Protein AF-A0A365XYR7-F1 (afdb_monomer_lite)

Secondary structure (DSSP, 8-state):
--HHHHHHHHHHH--HHHHHHHHHHHHHHTTPEE-TTS-EEEEEEETTTTEEEEEEE-TTS-EEEEEEEEEEETTTEEEEEEEEEES-EEEETTTEEEESSEEEEEEE-TT--EEEEEEEB-SSEE---

Radius of gyration: 15.18 Å; chains: 1; bounding box: 35×30×46 Å

Foldseek 3Di:
DVVVVVVVVVVVVDDPVNVLCLVVVQLVVDPFDADPVRWGFDFAQAPVVRGTDTATHDSPWDKAWQDWDWDADPVQGIKIWTKIATHDWDADPQQKIAGDGWIKIFIAGPVRDTDDIHTYHYGIDHPDD

pLDDT: mean 87.48, std 11.38, range [43.97, 96.94]

Organism: NCBI:txid2259036

Sequence (129 aa):
MHSMEIEKILQSSFTLEKLRLDLFGYCNDRDYTINSNGEYCVSIPNIGTNIYTEQILSQKDDIHVIKYIVDYDVIGGLHYYIIVGIGKYVEYDSGLFTVDKCLVELSYNGDLTFYDAELYIEELHRQRE

Structure (mmCIF, N/CA/C/O backbone):
data_AF-A0A365XYR7-F1
#
_entry.id   AF-A0A365XYR7-F1
#
loop_
_atom_site.group_PDB
_atom_site.id
_atom_site.type_symbol
_atom_site.label_atom_id
_atom_site.label_alt_id
_atom_site.label_comp_id
_atom_site.label_asym_id
_atom_site.label_entity_id
_atom_site.label_seq_id
_atom_site.pdbx_PDB_ins_code
_atom_site.Cartn_x
_atom_site.Cartn_y
_atom_site.Cartn_z
_atom_site.occupancy
_atom_site.B_iso_or_equiv
_atom_site.auth_seq_id
_atom_site.auth_comp_id
_atom_site.auth_asym_id
_atom_site.auth_atom_id
_atom_site.pdbx_PDB_model_num
ATOM 1 N N . MET A 1 1 ? 4.922 -11.408 -25.061 1.00 43.97 1 MET A N 1
ATOM 2 C CA . MET A 1 1 ? 6.039 -12.260 -24.591 1.00 43.97 1 MET A CA 1
ATOM 3 C C . MET A 1 1 ? 7.005 -11.509 -23.672 1.00 43.97 1 MET A C 1
ATOM 5 O O . MET A 1 1 ? 7.460 -12.121 -22.724 1.00 43.97 1 MET A O 1
ATOM 9 N N . HIS A 1 2 ? 7.255 -10.204 -23.866 1.00 54.19 2 HIS A N 1
ATOM 10 C CA . HIS A 1 2 ? 8.134 -9.419 -22.978 1.00 54.19 2 HIS A CA 1
ATOM 11 C C . HIS A 1 2 ? 7.529 -8.996 -21.622 1.00 54.19 2 HIS A C 1
ATOM 13 O O . HIS A 1 2 ? 8.284 -8.833 -20.671 1.00 54.19 2 HIS A O 1
ATOM 19 N N . SER A 1 3 ? 6.199 -8.866 -21.478 1.00 58.88 3 SER A N 1
ATOM 20 C CA . SER A 1 3 ? 5.617 -8.422 -20.193 1.00 58.88 3 SER A CA 1
ATOM 21 C C . SER A 1 3 ? 5.782 -9.445 -19.061 1.00 58.88 3 SER A C 1
ATOM 23 O O . SER A 1 3 ? 6.090 -9.056 -17.944 1.00 58.88 3 SER A O 1
ATOM 25 N N . MET A 1 4 ? 5.689 -10.749 -19.357 1.00 61.66 4 MET A N 1
ATOM 26 C CA . MET A 1 4 ? 5.876 -11.826 -18.370 1.00 61.66 4 MET A CA 1
ATOM 27 C C . MET A 1 4 ? 7.289 -11.883 -17.769 1.00 61.66 4 MET A C 1
ATOM 29 O O . MET A 1 4 ? 7.454 -12.324 -16.634 1.00 61.66 4 MET A O 1
ATOM 33 N N . GLU A 1 5 ? 8.323 -11.508 -18.525 1.00 72.56 5 GLU A N 1
ATOM 34 C CA . GLU A 1 5 ? 9.702 -11.497 -18.014 1.00 72.56 5 GLU A CA 1
ATOM 35 C C . GLU A 1 5 ? 9.942 -10.290 -17.109 1.00 72.56 5 GLU A C 1
ATOM 37 O O . GLU A 1 5 ? 10.543 -10.437 -16.047 1.00 72.56 5 GLU A O 1
ATOM 42 N N . ILE A 1 6 ? 9.403 -9.126 -17.483 1.00 72.00 6 ILE A N 1
ATOM 43 C CA . ILE A 1 6 ? 9.467 -7.910 -16.666 1.00 72.00 6 ILE A CA 1
ATOM 44 C C . ILE A 1 6 ? 8.702 -8.116 -15.358 1.00 72.00 6 ILE A C 1
ATOM 46 O O . ILE A 1 6 ? 9.238 -7.846 -14.291 1.00 72.00 6 ILE A O 1
ATOM 50 N N . GLU A 1 7 ? 7.495 -8.677 -15.410 1.00 68.81 7 GLU A N 1
ATOM 51 C CA . GLU A 1 7 ? 6.697 -8.942 -14.213 1.00 68.81 7 GLU A CA 1
ATOM 52 C C . GLU A 1 7 ? 7.395 -9.911 -13.248 1.00 68.81 7 GLU A C 1
ATOM 54 O O . GLU A 1 7 ? 7.420 -9.669 -12.045 1.00 68.81 7 GLU A O 1
ATOM 59 N N . LYS A 1 8 ? 8.057 -10.958 -13.758 1.00 75.81 8 LYS A N 1
ATOM 60 C CA . LYS A 1 8 ? 8.869 -11.863 -12.927 1.00 75.81 8 LYS A CA 1
ATOM 61 C C . LYS A 1 8 ? 10.058 -11.165 -12.276 1.00 75.81 8 LYS A C 1
ATOM 63 O O . LYS A 1 8 ? 10.371 -11.457 -11.123 1.00 75.81 8 LYS A O 1
ATOM 68 N N . ILE A 1 9 ? 10.721 -10.262 -12.997 1.00 78.44 9 ILE A N 1
ATOM 69 C CA . ILE A 1 9 ? 11.809 -9.454 -12.435 1.00 78.44 9 ILE A CA 1
ATOM 70 C C . ILE A 1 9 ? 11.255 -8.591 -11.300 1.00 78.44 9 ILE A C 1
ATOM 72 O O . ILE A 1 9 ? 11.799 -8.632 -10.200 1.00 78.44 9 ILE A O 1
ATOM 76 N N . LEU A 1 10 ? 10.123 -7.917 -11.511 1.00 77.69 10 LEU A N 1
ATOM 77 C CA . LEU A 1 10 ? 9.477 -7.102 -10.481 1.00 77.69 10 LEU A CA 1
ATOM 78 C C . LEU A 1 10 ? 9.078 -7.935 -9.260 1.00 77.69 10 LEU A C 1
ATOM 80 O O . LEU A 1 10 ? 9.437 -7.582 -8.141 1.00 77.69 10 LEU A O 1
ATOM 84 N N . GLN A 1 11 ? 8.436 -9.084 -9.457 1.00 78.00 11 GLN A N 1
ATOM 85 C CA . GLN A 1 11 ? 8.093 -10.003 -8.369 1.00 78.00 11 GLN A CA 1
ATOM 86 C C . GLN A 1 11 ? 9.329 -10.452 -7.574 1.00 78.00 11 GLN A C 1
ATOM 88 O O . GLN A 1 11 ? 9.257 -10.592 -6.355 1.00 78.00 11 GLN A O 1
ATOM 93 N N . SER A 1 12 ? 10.474 -10.648 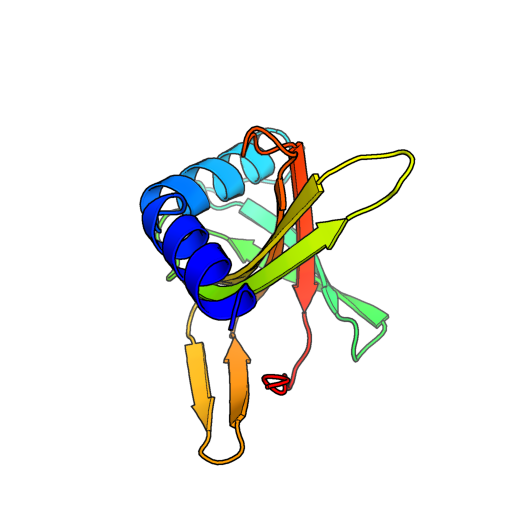-8.236 1.00 81.81 12 SER A N 1
ATOM 94 C CA . SER A 1 12 ? 11.723 -11.017 -7.558 1.00 81.81 12 SER A CA 1
ATOM 95 C C . SER A 1 12 ? 12.390 -9.852 -6.817 1.00 81.81 12 SER A C 1
ATOM 97 O O . SER A 1 12 ? 13.043 -10.070 -5.798 1.00 81.81 12 SER A O 1
ATOM 99 N N . SER A 1 13 ? 12.217 -8.622 -7.305 1.00 84.06 13 SER A N 1
ATOM 100 C CA . SER A 1 13 ? 12.825 -7.413 -6.740 1.00 84.06 13 SER A CA 1
ATOM 101 C C . SER A 1 13 ? 12.007 -6.800 -5.599 1.00 84.06 13 SER A C 1
ATOM 103 O O . SER A 1 13 ? 12.576 -6.161 -4.714 1.00 84.06 13 SER A O 1
ATOM 105 N N . PHE A 1 14 ? 10.688 -6.998 -5.594 1.00 90.00 14 PHE A N 1
ATOM 106 C CA . PHE A 1 14 ? 9.765 -6.397 -4.632 1.00 90.00 14 PHE A CA 1
ATOM 107 C C . PHE A 1 14 ? 9.210 -7.434 -3.660 1.00 90.00 14 PHE A C 1
ATOM 109 O O . PHE A 1 14 ? 8.088 -7.924 -3.798 1.00 90.00 14 PHE A O 1
ATOM 116 N N . THR A 1 15 ? 10.010 -7.758 -2.643 1.00 91.50 15 THR A N 1
ATOM 117 C CA . THR A 1 15 ? 9.566 -8.617 -1.541 1.00 91.50 15 THR A CA 1
ATOM 118 C C . THR A 1 15 ? 8.497 -7.918 -0.700 1.00 91.50 15 THR A C 1
ATOM 120 O O . THR A 1 15 ? 8.506 -6.696 -0.553 1.00 91.50 15 THR A O 1
ATOM 123 N N . LEU A 1 16 ? 7.606 -8.692 -0.068 1.00 91.50 16 LEU A N 1
ATOM 124 C CA . LEU A 1 16 ? 6.611 -8.147 0.869 1.00 91.50 16 LEU A CA 1
ATOM 125 C C . LEU A 1 16 ? 7.251 -7.329 2.000 1.00 91.50 16 LEU A C 1
ATOM 127 O O . LEU A 1 16 ? 6.677 -6.341 2.444 1.00 91.50 16 LEU A O 1
ATOM 131 N N . GLU A 1 17 ? 8.441 -7.727 2.457 1.00 93.19 17 GLU A N 1
ATOM 132 C CA . GLU A 1 17 ? 9.196 -6.984 3.467 1.00 93.19 17 GLU A CA 1
ATOM 133 C C . GLU A 1 17 ? 9.621 -5.605 2.955 1.00 93.19 17 GLU A C 1
ATOM 135 O O . GLU A 1 17 ? 9.404 -4.614 3.649 1.00 93.19 17 GLU A O 1
ATOM 140 N N . LYS A 1 18 ? 10.146 -5.516 1.725 1.00 93.44 18 LYS A N 1
ATOM 141 C CA . LYS A 1 18 ? 10.485 -4.231 1.104 1.00 93.44 18 LYS A CA 1
ATOM 142 C C . LYS A 1 18 ? 9.254 -3.335 0.973 1.00 93.44 18 LYS A C 1
ATOM 144 O O . LYS A 1 18 ? 9.304 -2.189 1.400 1.00 93.44 18 LYS A O 1
ATOM 149 N N . LEU A 1 19 ? 8.152 -3.865 0.437 1.00 95.19 19 LEU A N 1
ATOM 150 C CA . LEU A 1 19 ? 6.909 -3.103 0.269 1.00 95.19 19 LEU A CA 1
ATOM 151 C C . LEU A 1 19 ? 6.386 -2.579 1.610 1.00 95.19 19 LEU A C 1
ATOM 153 O O . LEU A 1 19 ? 5.9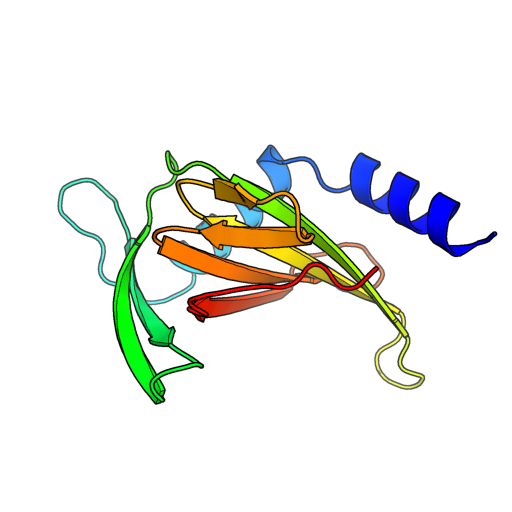51 -1.435 1.705 1.00 95.19 19 LEU A O 1
ATOM 157 N N . ARG A 1 20 ? 6.477 -3.397 2.666 1.00 95.56 20 ARG A N 1
ATOM 158 C CA . ARG A 1 20 ? 6.114 -3.003 4.030 1.00 95.56 20 ARG A CA 1
ATOM 159 C C . ARG A 1 20 ? 7.013 -1.881 4.552 1.00 95.56 20 ARG A C 1
ATOM 161 O O . ARG A 1 20 ? 6.499 -0.924 5.124 1.00 95.56 20 ARG A O 1
ATOM 168 N N . LEU A 1 21 ? 8.329 -1.991 4.371 1.00 95.38 21 LEU A N 1
ATOM 169 C CA . LEU A 1 21 ? 9.281 -0.960 4.791 1.00 95.38 21 LEU A CA 1
ATOM 170 C C . LEU A 1 21 ? 9.040 0.364 4.064 1.00 95.38 21 LEU A C 1
ATOM 172 O O . LEU A 1 21 ? 9.002 1.400 4.720 1.00 95.38 21 LEU A O 1
ATOM 176 N N . ASP A 1 22 ? 8.830 0.327 2.748 1.00 96.38 22 ASP A N 1
ATOM 177 C CA . ASP A 1 22 ? 8.566 1.524 1.944 1.00 96.38 22 ASP A CA 1
ATOM 178 C C . ASP A 1 22 ? 7.245 2.195 2.376 1.00 96.38 22 ASP A C 1
ATOM 180 O O . ASP A 1 22 ? 7.221 3.388 2.674 1.00 96.38 22 ASP A O 1
ATOM 184 N N . LEU A 1 23 ? 6.163 1.416 2.508 1.00 95.56 23 LEU A N 1
ATOM 185 C CA . LEU A 1 23 ? 4.845 1.898 2.935 1.00 95.56 23 LEU A CA 1
ATOM 186 C C . LEU A 1 23 ? 4.877 2.569 4.314 1.00 95.56 23 LEU A C 1
ATOM 188 O O . LEU A 1 23 ? 4.364 3.672 4.489 1.00 95.56 23 LEU A O 1
ATOM 192 N N . PHE A 1 24 ? 5.450 1.908 5.321 1.00 94.44 24 PHE A N 1
ATOM 193 C CA . PHE A 1 24 ? 5.465 2.469 6.673 1.00 94.44 24 PHE A CA 1
ATOM 194 C C . PHE A 1 24 ? 6.580 3.499 6.871 1.00 94.44 24 PHE A C 1
ATOM 196 O O . PHE A 1 24 ? 6.464 4.340 7.759 1.00 94.44 24 PHE A O 1
ATOM 203 N N . GLY A 1 25 ? 7.617 3.493 6.027 1.00 94.25 25 GLY A N 1
ATOM 204 C CA . GLY A 1 25 ? 8.535 4.620 5.865 1.00 94.25 25 GLY A CA 1
ATOM 205 C C . GLY A 1 25 ? 7.779 5.867 5.413 1.00 94.25 25 GLY A C 1
ATOM 206 O O . GLY A 1 25 ? 7.820 6.884 6.094 1.00 94.25 25 GLY A O 1
ATOM 207 N N . TYR A 1 26 ? 6.962 5.741 4.366 1.00 94.50 26 TYR A N 1
ATOM 208 C CA . TYR A 1 26 ? 6.079 6.812 3.911 1.00 94.50 26 TYR A CA 1
ATOM 209 C C . TYR A 1 26 ? 5.110 7.293 4.999 1.00 94.50 26 TYR A C 1
ATOM 211 O O . TYR A 1 26 ? 4.983 8.495 5.218 1.00 94.50 26 TYR A O 1
ATOM 219 N N . CYS A 1 27 ? 4.450 6.386 5.729 1.00 92.19 27 CYS A N 1
ATOM 220 C CA . CYS A 1 27 ? 3.565 6.786 6.828 1.00 92.19 27 CYS A CA 1
ATOM 221 C C . CYS A 1 27 ? 4.298 7.530 7.957 1.00 92.19 27 CYS A C 1
ATOM 223 O O . CYS A 1 27 ? 3.674 8.361 8.608 1.00 92.19 27 CYS A O 1
ATOM 225 N N . ASN A 1 28 ? 5.584 7.243 8.195 1.00 90.75 28 ASN A N 1
ATOM 226 C CA . ASN A 1 28 ? 6.409 7.975 9.164 1.00 90.75 28 ASN A CA 1
ATOM 227 C C . ASN A 1 28 ? 6.818 9.363 8.667 1.00 90.75 28 ASN A C 1
ATOM 229 O O . ASN A 1 28 ? 6.925 10.283 9.472 1.00 90.75 28 ASN A O 1
ATOM 233 N N . ASP A 1 29 ? 7.062 9.499 7.364 1.00 90.75 29 ASP A N 1
ATOM 234 C CA . ASP A 1 29 ? 7.446 10.771 6.746 1.00 90.75 29 ASP A CA 1
ATOM 235 C C . ASP A 1 29 ? 6.248 11.723 6.586 1.00 90.75 29 ASP A C 1
ATOM 237 O O . ASP A 1 29 ? 6.413 12.928 6.389 1.00 90.75 29 ASP A O 1
ATOM 241 N N . ARG A 1 30 ? 5.023 11.194 6.679 1.00 88.38 30 ARG A N 1
ATOM 242 C CA . ARG A 1 30 ? 3.784 11.971 6.742 1.00 88.38 30 ARG A CA 1
ATOM 243 C C . ARG A 1 30 ? 3.459 12.344 8.191 1.00 88.38 30 ARG A C 1
ATOM 245 O O . ARG A 1 30 ? 3.587 11.530 9.098 1.00 88.38 30 ARG A O 1
ATOM 252 N N . ASP A 1 31 ? 2.920 13.548 8.393 1.00 84.12 31 ASP A N 1
ATOM 253 C CA . ASP A 1 31 ? 2.431 14.039 9.695 1.00 84.12 31 ASP A CA 1
ATOM 254 C C . ASP A 1 31 ? 1.095 13.376 10.116 1.00 84.12 31 ASP A C 1
ATOM 256 O O . ASP A 1 31 ? 0.121 14.044 10.478 1.00 84.12 31 ASP A O 1
ATOM 260 N N . TYR A 1 32 ? 1.002 12.047 10.037 1.00 89.88 32 TYR A N 1
ATOM 261 C CA . TYR A 1 32 ? -0.169 11.313 10.511 1.00 89.88 32 TYR A CA 1
ATOM 262 C C . TYR A 1 32 ? -0.224 11.278 12.039 1.00 89.88 32 TYR A C 1
ATOM 264 O O . TYR A 1 32 ? 0.789 11.235 12.737 1.00 89.88 32 TYR A O 1
ATOM 272 N N . THR A 1 33 ? -1.444 11.258 12.579 1.00 91.19 33 THR A N 1
ATOM 273 C CA . THR A 1 33 ? -1.633 11.087 14.024 1.00 91.19 33 THR A CA 1
ATOM 274 C C . THR A 1 33 ? -1.348 9.636 14.394 1.00 91.19 33 THR A C 1
ATOM 276 O O . THR A 1 33 ? -1.939 8.731 13.816 1.00 91.19 33 THR A O 1
ATOM 279 N N . ILE A 1 34 ? -0.477 9.407 15.378 1.00 93.25 34 ILE A N 1
ATOM 280 C CA . ILE A 1 34 ? -0.160 8.064 15.880 1.00 93.25 34 ILE A CA 1
ATOM 281 C C . ILE A 1 34 ? -0.925 7.822 17.186 1.00 93.25 34 ILE A C 1
ATOM 283 O O . ILE A 1 34 ? -0.872 8.638 18.110 1.00 93.25 34 ILE A O 1
ATOM 287 N N . ASN A 1 35 ? -1.656 6.709 17.268 1.00 92.31 35 ASN A N 1
ATOM 288 C CA . ASN A 1 35 ? -2.413 6.339 18.464 1.00 92.31 35 ASN A CA 1
ATOM 289 C C . ASN A 1 35 ? -1.514 5.722 19.561 1.00 92.31 35 ASN A C 1
ATOM 291 O O . ASN A 1 35 ? -0.323 5.481 19.371 1.00 92.31 35 ASN A O 1
ATOM 295 N N . SER A 1 36 ? -2.087 5.415 20.730 1.00 92.25 36 SER A N 1
ATOM 296 C CA . SER A 1 36 ? -1.342 4.842 21.865 1.00 92.25 36 SER A CA 1
ATOM 297 C C . SER A 1 36 ? -0.722 3.463 21.601 1.00 92.25 36 SER A C 1
ATOM 299 O O . SER A 1 36 ? 0.137 3.033 22.368 1.00 92.25 36 SER A O 1
ATOM 301 N N . ASN A 1 37 ? -1.153 2.765 20.548 1.00 92.56 37 ASN A N 1
ATOM 302 C CA . ASN A 1 37 ? -0.627 1.463 20.142 1.00 92.56 37 ASN A CA 1
ATOM 303 C C . ASN A 1 37 ? 0.505 1.580 19.105 1.00 92.56 37 ASN A C 1
ATOM 305 O O . ASN A 1 37 ? 1.046 0.554 18.692 1.00 92.56 37 ASN A O 1
ATOM 309 N N . GLY A 1 38 ? 0.869 2.799 18.688 1.00 91.56 38 GLY A N 1
ATOM 310 C CA . GLY A 1 38 ? 1.852 3.033 17.628 1.00 91.56 38 GLY A CA 1
ATOM 311 C C . GLY A 1 38 ? 1.292 2.844 16.214 1.00 91.56 38 GLY A C 1
ATOM 312 O O . GLY A 1 38 ? 2.057 2.558 15.299 1.00 91.56 38 GLY A O 1
ATOM 313 N N . GLU A 1 39 ? -0.026 2.950 16.036 1.00 96.06 39 GLU A N 1
ATOM 314 C CA . GLU A 1 39 ? -0.708 2.777 14.748 1.00 96.06 39 GLU A CA 1
ATOM 315 C C . GLU A 1 39 ? -1.043 4.145 14.142 1.00 96.06 39 GLU A C 1
ATOM 317 O O . GLU A 1 39 ? -1.368 5.089 14.868 1.00 96.06 39 GLU A O 1
ATOM 322 N N . TYR A 1 40 ? -0.977 4.248 12.817 1.00 95.88 40 TYR A N 1
ATOM 323 C CA . TYR A 1 40 ? -1.206 5.485 12.075 1.00 95.88 40 TYR A CA 1
ATOM 324 C C . TYR A 1 40 ? -2.704 5.676 11.830 1.00 95.88 40 TYR A C 1
ATOM 326 O O . TYR A 1 40 ? -3.343 4.830 11.207 1.00 95.88 40 TYR A O 1
ATOM 334 N N . CYS A 1 41 ? -3.263 6.793 12.283 1.00 95.94 41 CYS A N 1
ATOM 335 C CA . CYS A 1 41 ? -4.604 7.244 11.921 1.00 95.94 41 CYS A CA 1
ATOM 336 C C . CYS A 1 41 ? -4.508 8.070 10.633 1.00 95.94 41 CYS A C 1
ATOM 338 O O . CYS A 1 41 ? -3.906 9.148 10.628 1.00 95.94 41 CYS A O 1
ATOM 340 N N . VAL A 1 42 ? -5.072 7.545 9.547 1.00 95.12 42 VAL A N 1
ATOM 341 C CA . VAL A 1 42 ? -4.935 8.091 8.196 1.00 95.12 42 VAL A CA 1
ATOM 342 C C . VAL A 1 42 ? -6.308 8.411 7.615 1.00 95.12 42 VAL A C 1
ATOM 344 O O . VAL A 1 42 ? -7.176 7.543 7.543 1.00 95.12 42 VAL A O 1
ATOM 347 N N . SER A 1 43 ? -6.473 9.642 7.134 1.00 94.31 43 SER A N 1
ATOM 348 C CA . SER A 1 43 ? -7.652 10.060 6.374 1.00 94.31 43 SER A CA 1
ATOM 349 C C . SER A 1 43 ? -7.468 9.701 4.903 1.00 94.31 43 SER A C 1
ATOM 351 O O . SER A 1 43 ? -6.613 10.278 4.229 1.00 94.31 43 SER A O 1
ATOM 353 N N . ILE A 1 44 ? -8.237 8.735 4.401 1.00 94.81 44 ILE A N 1
ATOM 354 C CA . ILE A 1 44 ? -8.066 8.178 3.052 1.00 94.81 44 ILE A CA 1
ATOM 355 C C . ILE A 1 44 ? -9.280 8.532 2.182 1.00 94.81 44 ILE A C 1
ATOM 357 O O . ILE A 1 44 ? -10.415 8.306 2.612 1.00 94.81 44 ILE A O 1
ATOM 361 N N . PRO A 1 45 ? -9.096 9.064 0.960 1.00 95.12 45 PRO A N 1
ATOM 362 C CA . PRO A 1 45 ? -10.210 9.313 0.054 1.00 95.12 45 PRO A CA 1
ATOM 363 C C . PRO A 1 45 ? -10.863 7.994 -0.385 1.00 95.12 45 PRO A C 1
ATOM 365 O O . PRO A 1 45 ? -10.200 7.080 -0.876 1.00 95.12 45 PRO A O 1
ATOM 368 N N . ASN A 1 46 ? -12.185 7.905 -0.248 1.00 92.12 46 ASN A N 1
ATOM 369 C CA . ASN A 1 46 ? -12.986 6.842 -0.841 1.00 92.12 46 ASN A CA 1
ATOM 370 C C . ASN A 1 46 ? -13.499 7.310 -2.206 1.00 92.12 46 ASN A C 1
ATOM 372 O O . ASN A 1 46 ? -14.345 8.201 -2.302 1.00 92.12 46 ASN A O 1
ATOM 376 N N . ILE A 1 47 ? -12.974 6.698 -3.266 1.00 89.44 47 ILE A N 1
ATOM 377 C CA . ILE A 1 47 ? -13.220 7.092 -4.657 1.00 89.44 47 ILE A CA 1
ATOM 378 C C . ILE A 1 47 ? -14.686 6.853 -5.048 1.00 89.44 47 ILE A C 1
ATOM 380 O O . ILE A 1 47 ? -15.256 7.623 -5.817 1.00 89.44 47 ILE A O 1
ATOM 384 N N . GLY A 1 48 ? -15.331 5.826 -4.486 1.00 85.12 48 GLY A N 1
ATOM 385 C CA . GLY A 1 48 ? -16.736 5.521 -4.774 1.00 85.12 48 GLY A CA 1
ATOM 386 C C . GLY A 1 48 ? -17.713 6.535 -4.176 1.00 85.12 48 GLY A C 1
ATOM 387 O O . GLY A 1 48 ? -18.775 6.790 -4.744 1.00 85.12 48 GLY A O 1
ATOM 388 N N . THR A 1 49 ? -17.355 7.136 -3.041 1.00 87.56 49 THR A N 1
ATOM 389 C CA . THR A 1 49 ? -18.246 8.014 -2.261 1.00 87.56 49 THR A CA 1
ATOM 390 C C . THR A 1 49 ? -17.818 9.484 -2.259 1.00 87.56 49 THR A C 1
ATOM 392 O O . THR A 1 49 ? -18.604 10.338 -1.851 1.00 87.56 49 THR A O 1
ATOM 395 N N . ASN A 1 50 ? -16.610 9.805 -2.737 1.00 87.38 50 ASN A N 1
ATOM 396 C CA . ASN A 1 50 ? -15.984 11.133 -2.682 1.00 87.38 50 ASN A CA 1
ATOM 397 C C . ASN A 1 50 ? -15.894 11.735 -1.266 1.00 87.38 50 ASN A C 1
ATOM 399 O O . ASN A 1 50 ? -15.838 12.956 -1.109 1.00 87.38 50 ASN A O 1
ATOM 403 N N . ILE A 1 51 ? -15.875 10.895 -0.228 1.00 91.88 51 ILE A N 1
ATOM 404 C CA . ILE A 1 51 ? -15.624 11.317 1.154 1.00 91.88 51 ILE A CA 1
ATOM 405 C C . ILE A 1 51 ? -14.305 10.734 1.649 1.00 91.88 51 ILE A C 1
ATOM 407 O O . ILE A 1 51 ? -13.865 9.679 1.196 1.00 91.88 51 ILE A O 1
ATOM 411 N N . TYR A 1 52 ? -13.686 11.414 2.607 1.00 93.06 52 TYR A N 1
ATOM 412 C CA . TYR A 1 52 ? -12.542 10.866 3.323 1.00 93.06 52 TYR A CA 1
ATOM 413 C C . TYR A 1 52 ? -13.030 9.941 4.435 1.00 93.06 52 TYR A C 1
ATOM 415 O O . TYR A 1 52 ? -13.978 1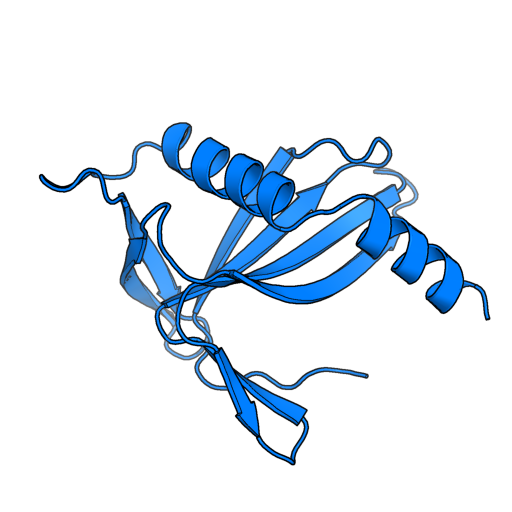0.262 5.153 1.00 93.06 52 TYR A O 1
ATOM 423 N N . THR A 1 53 ? -12.390 8.784 4.552 1.00 94.50 53 THR A N 1
ATOM 424 C CA . THR A 1 53 ? -12.664 7.771 5.568 1.00 94.50 53 THR A CA 1
ATOM 425 C C . THR A 1 53 ? -11.412 7.581 6.411 1.00 94.50 53 THR A C 1
ATOM 427 O O . THR A 1 53 ? -10.328 7.355 5.876 1.00 94.50 53 THR A O 1
ATOM 430 N N . GLU A 1 54 ? -11.561 7.671 7.730 1.00 95.06 54 GLU A N 1
ATOM 431 C CA . GLU A 1 54 ? -10.468 7.403 8.663 1.00 95.06 54 GLU A CA 1
ATOM 432 C C . GLU A 1 54 ? -10.179 5.902 8.728 1.00 95.06 54 GLU A C 1
ATOM 434 O O . GLU A 1 54 ? -11.083 5.092 8.947 1.00 95.06 54 GLU A O 1
ATOM 439 N N . GLN A 1 55 ? -8.909 5.542 8.573 1.00 95.62 55 GLN A N 1
ATOM 440 C CA . GLN A 1 55 ? -8.402 4.182 8.696 1.00 95.62 55 GLN A CA 1
ATOM 441 C C . GLN A 1 55 ? -7.244 4.139 9.690 1.00 95.62 55 GLN A C 1
ATOM 443 O O . GLN A 1 55 ? -6.445 5.070 9.783 1.00 95.62 55 GLN A O 1
ATOM 448 N N . ILE A 1 56 ? -7.145 3.036 10.431 1.00 96.38 56 ILE A N 1
ATOM 449 C CA . ILE A 1 56 ? -6.021 2.780 11.337 1.00 96.38 56 ILE A CA 1
ATOM 450 C C . ILE A 1 56 ? -5.098 1.778 10.656 1.00 96.38 56 ILE A C 1
ATOM 452 O O . ILE A 1 56 ? -5.482 0.622 10.471 1.00 96.38 56 ILE A O 1
ATOM 456 N N . LEU A 1 57 ? -3.889 2.207 10.304 1.00 96.62 57 LEU A N 1
ATOM 457 C CA . LEU A 1 57 ? -2.868 1.370 9.677 1.00 96.62 57 LEU A CA 1
ATOM 458 C C . LEU A 1 57 ? -1.808 0.962 10.701 1.00 96.62 57 LEU A C 1
ATOM 460 O O . LEU A 1 57 ? -1.322 1.773 11.488 1.00 96.62 57 LEU A O 1
ATOM 464 N N . SER A 1 58 ? -1.421 -0.305 10.677 1.00 95.06 58 SER A N 1
ATOM 465 C CA . SER A 1 58 ? -0.470 -0.909 11.603 1.00 95.06 58 SER A CA 1
ATOM 466 C C . SER A 1 58 ? 0.605 -1.662 10.839 1.00 95.06 58 SER A C 1
ATOM 468 O O . SER A 1 58 ? 0.312 -2.381 9.887 1.00 95.06 58 SER A O 1
ATOM 470 N N . GLN A 1 59 ? 1.849 -1.621 11.325 1.00 93.06 59 GLN A N 1
ATOM 471 C CA . GLN A 1 59 ? 2.935 -2.440 10.769 1.00 93.06 59 GLN A CA 1
ATOM 472 C C . GLN A 1 59 ? 2.659 -3.948 10.825 1.00 93.06 59 GLN A C 1
ATOM 474 O O . GLN A 1 59 ? 3.382 -4.719 10.196 1.00 93.06 59 GLN A O 1
ATOM 479 N N . LYS A 1 60 ? 1.640 -4.378 11.575 1.00 94.12 60 LYS A N 1
ATOM 480 C CA . LYS A 1 60 ? 1.194 -5.772 11.673 1.00 94.12 60 LYS A CA 1
ATOM 481 C C . LYS A 1 60 ? 0.081 -6.129 10.693 1.00 94.12 60 LYS A C 1
ATOM 483 O O . LYS A 1 60 ? -0.295 -7.293 10.650 1.00 94.12 60 LYS A O 1
ATOM 488 N N . ASP A 1 61 ? -0.444 -5.164 9.944 1.00 95.06 61 ASP A N 1
ATOM 489 C CA . ASP A 1 61 ? -1.520 -5.423 8.996 1.00 95.06 61 ASP A CA 1
ATOM 490 C C . ASP A 1 61 ? -1.069 -6.377 7.898 1.00 95.06 61 ASP A C 1
ATOM 492 O O . ASP A 1 61 ? 0.083 -6.336 7.447 1.00 95.06 61 ASP A O 1
ATOM 496 N N . ASP A 1 62 ? -1.993 -7.220 7.451 1.00 94.50 62 ASP A N 1
ATOM 497 C CA . ASP A 1 62 ? -1.781 -8.041 6.270 1.00 94.50 62 ASP A CA 1
ATOM 498 C C . ASP A 1 62 ? -1.589 -7.134 5.051 1.00 94.50 62 ASP A C 1
ATOM 500 O O . ASP A 1 62 ? -2.231 -6.094 4.916 1.00 94.50 62 ASP A O 1
ATOM 504 N N . ILE A 1 63 ? -0.653 -7.507 4.183 1.00 94.75 63 ILE A N 1
ATOM 505 C CA . ILE A 1 63 ? -0.365 -6.784 2.945 1.00 94.75 63 ILE A CA 1
ATOM 506 C C . ILE A 1 63 ? -0.444 -7.795 1.811 1.00 94.75 63 ILE A C 1
ATOM 508 O O . ILE A 1 63 ? 0.230 -8.827 1.856 1.00 94.75 63 ILE A O 1
ATOM 512 N N . HIS A 1 64 ? -1.255 -7.496 0.800 1.00 94.50 64 HIS A N 1
ATOM 513 C CA . HIS A 1 64 ? -1.443 -8.347 -0.369 1.00 94.50 64 HIS A CA 1
ATOM 514 C C . HIS A 1 64 ? -1.103 -7.582 -1.645 1.00 94.50 64 HIS A C 1
ATOM 516 O O . HIS A 1 64 ? -1.682 -6.530 -1.905 1.00 94.50 64 HIS A O 1
ATOM 522 N N . VAL A 1 65 ? -0.181 -8.100 -2.458 1.00 93.38 65 VAL A N 1
ATOM 523 C CA . VAL A 1 65 ? 0.144 -7.474 -3.746 1.00 93.38 65 VAL A CA 1
ATOM 524 C C . VAL A 1 65 ? -0.966 -7.770 -4.743 1.00 93.38 65 VAL A C 1
ATOM 526 O O . VAL A 1 65 ? -1.239 -8.926 -5.043 1.00 93.38 65 VAL A O 1
ATOM 529 N N . ILE A 1 66 ? -1.596 -6.717 -5.252 1.00 90.88 66 ILE A N 1
ATOM 530 C CA . ILE A 1 66 ? -2.710 -6.796 -6.196 1.00 90.88 66 ILE A CA 1
ATOM 531 C C . ILE A 1 66 ? -2.196 -6.816 -7.630 1.00 90.88 66 ILE A C 1
ATOM 533 O O . ILE A 1 66 ? -2.660 -7.608 -8.447 1.00 90.88 66 ILE A O 1
ATOM 537 N N . LYS A 1 67 ? -1.284 -5.895 -7.962 1.00 89.12 67 LYS A N 1
ATOM 538 C CA . LYS A 1 67 ? -0.845 -5.690 -9.342 1.00 89.12 67 LYS A CA 1
ATOM 539 C C . LYS A 1 67 ? 0.515 -5.012 -9.415 1.00 89.12 67 LYS A C 1
ATOM 541 O O . LYS A 1 67 ? 0.810 -4.113 -8.631 1.00 89.12 67 LYS A O 1
ATOM 546 N N . TYR A 1 68 ? 1.283 -5.403 -10.426 1.00 89.75 68 TYR A N 1
ATOM 547 C CA . TYR A 1 68 ? 2.469 -4.692 -10.886 1.00 89.75 68 TYR A CA 1
ATOM 548 C C . TYR A 1 68 ? 2.127 -3.934 -12.168 1.00 89.75 68 TYR A C 1
ATOM 550 O O . TYR A 1 68 ? 1.528 -4.492 -13.091 1.00 89.75 68 TYR A O 1
ATOM 558 N N . ILE A 1 69 ? 2.496 -2.663 -12.228 1.00 89.38 69 ILE A N 1
ATOM 559 C CA . ILE A 1 69 ? 2.285 -1.789 -13.378 1.00 89.38 69 ILE A CA 1
ATOM 560 C C . ILE A 1 69 ? 3.642 -1.220 -13.772 1.00 89.38 69 ILE A C 1
ATOM 562 O O . ILE A 1 69 ? 4.437 -0.821 -12.923 1.00 89.38 69 ILE A O 1
ATOM 566 N N . VAL A 1 70 ? 3.900 -1.199 -15.073 1.00 88.81 70 VAL A N 1
ATOM 567 C CA . VAL A 1 70 ? 5.092 -0.588 -15.656 1.00 88.81 70 VAL A CA 1
ATOM 568 C C . VAL A 1 70 ? 4.619 0.490 -16.602 1.00 88.81 70 VAL A C 1
ATOM 570 O O . VAL A 1 70 ? 3.820 0.200 -17.495 1.00 88.81 70 VAL A O 1
ATOM 573 N N . ASP A 1 71 ? 5.116 1.702 -16.405 1.00 86.88 71 ASP A N 1
ATOM 574 C CA . ASP A 1 71 ? 4.868 2.818 -17.304 1.00 86.88 71 ASP A CA 1
ATOM 575 C C . ASP A 1 71 ? 6.187 3.354 -17.850 1.00 86.88 71 ASP A C 1
ATOM 577 O O . ASP A 1 71 ? 7.227 3.316 -17.188 1.00 86.88 71 ASP A O 1
ATOM 581 N N . TYR A 1 72 ? 6.150 3.824 -19.087 1.00 84.44 72 TYR A N 1
ATOM 582 C CA . TYR A 1 72 ? 7.298 4.430 -19.738 1.00 84.44 72 TYR A CA 1
ATOM 583 C C . TYR A 1 72 ? 6.878 5.763 -20.337 1.00 84.44 72 TYR A C 1
ATOM 585 O O . TYR A 1 72 ? 6.139 5.808 -21.323 1.00 84.44 72 TYR A O 1
ATOM 593 N N . ASP A 1 73 ? 7.418 6.837 -19.772 1.00 79.62 73 ASP A N 1
ATOM 594 C CA . ASP A 1 73 ? 7.303 8.176 -20.324 1.00 79.62 73 ASP A CA 1
ATOM 595 C C . ASP A 1 73 ? 8.623 8.586 -20.991 1.00 79.62 73 ASP A C 1
ATOM 597 O O . ASP A 1 73 ? 9.723 8.299 -20.519 1.00 79.62 73 ASP A O 1
ATOM 601 N N . VAL A 1 74 ? 8.517 9.300 -22.109 1.00 76.19 74 VAL A N 1
ATOM 602 C CA . VAL A 1 74 ? 9.663 9.814 -22.868 1.00 76.19 74 VAL A CA 1
ATOM 603 C C . VAL A 1 74 ? 10.444 10.855 -22.056 1.00 76.19 74 VAL A C 1
ATOM 605 O O . VAL A 1 74 ? 11.646 11.012 -22.267 1.00 76.19 74 VAL A O 1
ATOM 608 N N . ILE A 1 75 ? 9.778 11.565 -21.139 1.00 78.88 75 ILE A N 1
ATOM 609 C CA . ILE A 1 75 ? 10.386 12.609 -20.303 1.00 78.88 75 ILE A CA 1
ATOM 610 C C . ILE A 1 75 ? 10.836 12.034 -18.953 1.00 78.88 75 ILE A C 1
ATOM 612 O O . ILE A 1 75 ? 11.981 12.257 -18.558 1.00 78.88 75 ILE A O 1
ATOM 616 N N . GLY A 1 76 ? 9.959 11.306 -18.254 1.00 71.06 76 GLY A N 1
ATOM 617 C CA . GLY A 1 76 ? 10.227 10.729 -16.927 1.00 71.06 76 GLY A CA 1
ATOM 618 C C . GLY A 1 76 ? 11.064 9.446 -16.929 1.00 71.06 76 GLY A C 1
ATOM 619 O O . GLY A 1 76 ? 11.712 9.124 -15.934 1.00 71.06 76 GLY A O 1
ATOM 620 N N . GLY A 1 77 ? 11.124 8.744 -18.060 1.00 83.75 77 GLY A N 1
ATOM 621 C CA . GLY A 1 77 ? 11.769 7.443 -18.166 1.00 83.75 77 GLY A CA 1
ATOM 622 C C . GLY A 1 77 ? 10.858 6.307 -17.701 1.00 83.75 77 GLY A C 1
ATOM 623 O O . GLY A 1 77 ? 9.644 6.336 -17.882 1.00 83.75 77 GLY A O 1
ATOM 624 N N . LEU A 1 78 ? 11.473 5.254 -17.164 1.00 87.44 78 LEU A N 1
ATOM 625 C CA . LEU A 1 78 ? 10.781 4.045 -16.727 1.00 87.44 78 LEU A CA 1
ATOM 626 C C . LEU A 1 78 ? 10.281 4.208 -15.287 1.00 87.44 78 LEU A C 1
ATOM 628 O O . LEU A 1 78 ? 11.070 4.530 -14.400 1.00 87.44 78 LEU A O 1
ATOM 632 N N . HIS A 1 79 ? 9.000 3.939 -15.064 1.00 88.75 79 HIS A N 1
ATOM 633 C CA . HIS A 1 79 ? 8.346 3.987 -13.762 1.00 88.75 79 HIS A CA 1
ATOM 634 C C . HIS A 1 79 ? 7.673 2.654 -13.453 1.00 88.75 79 HIS A C 1
ATOM 636 O O . HIS A 1 79 ? 7.184 1.951 -14.344 1.00 88.75 79 HIS A O 1
ATOM 642 N N . TYR A 1 80 ? 7.638 2.318 -12.170 1.00 91.06 80 TYR A N 1
ATOM 643 C CA . TYR A 1 80 ? 6.966 1.123 -11.686 1.00 91.06 80 TYR A CA 1
ATOM 644 C C . TYR A 1 80 ? 5.989 1.501 -10.588 1.00 91.06 80 TYR A C 1
ATOM 646 O O . TYR A 1 80 ? 6.342 2.233 -9.665 1.00 91.06 80 TYR A O 1
ATOM 654 N N . TYR A 1 81 ? 4.788 0.943 -10.670 1.00 92.44 81 TYR A N 1
ATOM 655 C CA . TYR A 1 81 ? 3.759 1.104 -9.654 1.00 92.44 81 TYR A CA 1
ATOM 656 C C . TYR A 1 81 ? 3.351 -0.266 -9.140 1.00 92.44 81 TYR A C 1
ATOM 658 O O . TYR A 1 81 ? 3.162 -1.211 -9.914 1.00 92.44 81 TYR A O 1
ATOM 666 N N . ILE A 1 82 ? 3.230 -0.386 -7.825 1.00 94.38 82 ILE A N 1
ATOM 667 C CA . ILE A 1 82 ? 2.812 -1.623 -7.173 1.00 94.38 82 ILE A CA 1
ATOM 668 C C . ILE A 1 82 ? 1.569 -1.314 -6.367 1.00 94.38 82 ILE A C 1
ATOM 670 O O . ILE A 1 82 ? 1.618 -0.544 -5.410 1.00 94.38 82 ILE A O 1
ATOM 674 N N . ILE A 1 83 ? 0.460 -1.932 -6.764 1.00 94.38 83 ILE A N 1
ATOM 675 C CA . ILE A 1 83 ? -0.803 -1.817 -6.047 1.00 94.38 83 ILE A CA 1
ATOM 676 C C . ILE A 1 83 ? -0.830 -2.878 -4.959 1.00 94.38 83 ILE A C 1
ATOM 678 O O . ILE A 1 83 ? -0.683 -4.072 -5.237 1.00 94.38 83 ILE A O 1
ATOM 682 N N . VAL A 1 84 ? -1.041 -2.444 -3.725 1.00 95.62 84 VAL A N 1
ATOM 683 C CA . VAL A 1 84 ? -1.057 -3.292 -2.535 1.00 95.62 84 VAL A CA 1
ATOM 684 C C . VAL A 1 84 ? -2.338 -3.051 -1.751 1.00 95.62 84 VAL A C 1
ATOM 686 O O . VAL A 1 84 ? -2.713 -1.911 -1.507 1.00 95.62 84 VAL A O 1
ATOM 689 N N . GLY A 1 85 ? -3.011 -4.123 -1.346 1.00 95.69 85 GLY A N 1
ATOM 690 C CA . GLY A 1 85 ? -4.116 -4.066 -0.398 1.00 95.69 85 GLY A CA 1
ATOM 691 C C . GLY A 1 85 ? -3.613 -4.185 1.034 1.00 95.69 85 GLY A C 1
ATOM 692 O O . GLY A 1 85 ? -2.798 -5.066 1.316 1.00 95.69 85 GLY A O 1
ATOM 693 N N . ILE A 1 86 ? -4.106 -3.323 1.926 1.00 96.50 86 ILE A N 1
ATOM 694 C CA . ILE A 1 86 ? -3.839 -3.385 3.366 1.00 96.50 86 ILE A CA 1
ATOM 695 C C . ILE A 1 86 ? -5.046 -3.963 4.102 1.00 96.50 86 ILE A C 1
ATOM 697 O O . ILE A 1 86 ? -6.150 -3.434 4.010 1.00 96.50 86 ILE A O 1
ATOM 701 N N . GLY A 1 87 ? -4.790 -4.994 4.901 1.00 94.56 87 GLY A N 1
ATOM 702 C CA . GLY A 1 87 ? -5.764 -5.698 5.719 1.00 94.56 87 GLY A CA 1
ATOM 703 C C . GLY A 1 87 ? -6.329 -6.938 5.023 1.00 94.56 87 GLY A C 1
ATOM 704 O O . GLY A 1 87 ? -5.664 -7.569 4.196 1.00 94.56 87 GLY A O 1
ATOM 705 N N . LYS A 1 88 ? -7.535 -7.358 5.406 1.00 93.81 88 LYS A N 1
ATOM 706 C CA . LYS A 1 88 ? -8.122 -8.620 4.951 1.00 93.81 88 LYS A CA 1
ATOM 707 C C . LYS A 1 88 ? -8.468 -8.565 3.461 1.00 93.81 88 LYS A C 1
ATOM 709 O O . LYS A 1 88 ? -9.413 -7.891 3.059 1.00 93.81 88 LYS A O 1
ATOM 714 N N . TYR A 1 89 ? -7.755 -9.367 2.674 1.00 93.12 89 TYR A N 1
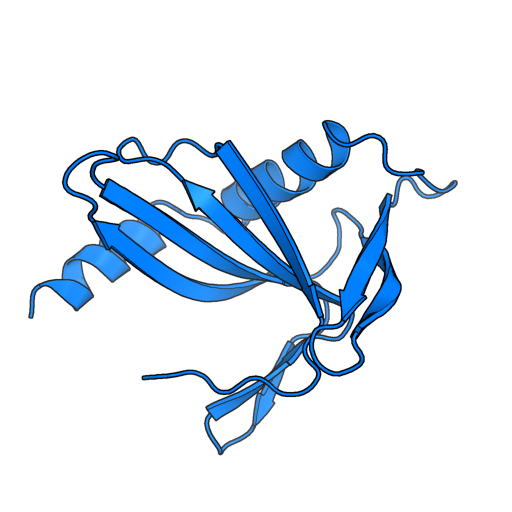ATOM 715 C CA . TYR A 1 89 ? -8.017 -9.590 1.252 1.00 93.12 89 TYR A CA 1
ATOM 716 C C . TYR A 1 89 ? -9.023 -10.732 1.035 1.00 93.12 89 TYR A C 1
ATOM 718 O O . TYR A 1 89 ? -8.883 -11.814 1.614 1.00 93.12 89 TYR A O 1
ATOM 726 N N . VAL A 1 90 ? -10.032 -10.502 0.192 1.00 91.44 90 VAL A N 1
ATOM 727 C CA . VAL A 1 90 ? -10.995 -11.526 -0.247 1.00 91.44 90 VAL A CA 1
ATOM 728 C C . VAL A 1 90 ? -11.174 -11.425 -1.757 1.00 91.44 90 VAL A C 1
ATOM 730 O O . VAL A 1 90 ? -11.562 -10.374 -2.261 1.00 91.44 90 VAL A O 1
ATOM 733 N N . GLU A 1 91 ? -10.918 -12.527 -2.458 1.00 89.69 91 GLU A N 1
ATOM 734 C CA . GLU A 1 91 ? -11.120 -12.668 -3.902 1.00 89.69 91 GLU A CA 1
ATOM 735 C C . GLU A 1 91 ? -12.387 -13.483 -4.192 1.00 89.69 91 GLU A C 1
ATOM 737 O O . GLU A 1 91 ? -12.704 -14.443 -3.486 1.00 89.69 91 GLU A O 1
ATOM 742 N N . TYR A 1 92 ? -13.114 -13.088 -5.234 1.00 86.56 92 TYR A N 1
ATOM 743 C CA . TYR A 1 92 ? -14.332 -13.731 -5.714 1.00 86.56 92 TYR A CA 1
ATOM 744 C C . TYR A 1 92 ? -14.115 -14.288 -7.126 1.00 86.56 92 TYR A C 1
ATOM 746 O O . TYR A 1 92 ? -13.390 -13.695 -7.925 1.00 86.56 92 TYR A O 1
ATOM 754 N N . ASP A 1 93 ? -14.837 -15.358 -7.476 1.00 77.25 93 ASP A N 1
ATOM 755 C CA . ASP A 1 93 ? -14.698 -16.107 -8.742 1.00 77.25 93 ASP A CA 1
ATOM 756 C C . ASP A 1 93 ? -14.816 -15.262 -10.035 1.00 77.25 93 ASP A C 1
ATOM 758 O O . ASP A 1 93 ? -14.472 -15.719 -11.122 1.00 77.25 93 ASP A O 1
ATOM 762 N N . SER A 1 94 ? -15.302 -14.021 -9.953 1.00 74.44 94 SER A N 1
ATOM 763 C CA . SER A 1 94 ? -15.454 -13.082 -11.073 1.00 74.44 94 SER A CA 1
ATOM 764 C C . SER A 1 94 ? -14.226 -12.195 -11.350 1.00 74.44 94 SER A C 1
ATOM 766 O O . SER A 1 94 ? -14.350 -11.213 -12.091 1.00 74.44 94 SER A O 1
ATOM 768 N N . GLY A 1 95 ? -13.078 -12.472 -10.720 1.00 74.62 95 GLY A N 1
ATOM 769 C CA . GLY A 1 95 ? -11.905 -11.583 -10.730 1.00 74.62 95 GLY A CA 1
ATOM 770 C C . GLY A 1 95 ? -12.160 -10.276 -9.975 1.00 74.62 95 GLY A C 1
ATOM 771 O O . GLY A 1 95 ? -11.533 -9.250 -10.250 1.00 74.62 95 GLY A O 1
ATOM 772 N N . LEU A 1 96 ? -13.151 -10.295 -9.077 1.00 85.44 96 LEU A N 1
ATOM 773 C CA . LEU A 1 96 ? -13.438 -9.190 -8.177 1.00 85.44 96 LEU A CA 1
ATOM 774 C C . LEU A 1 96 ? -12.726 -9.435 -6.855 1.00 85.44 96 LEU A C 1
ATOM 776 O O . LEU A 1 96 ? -12.620 -10.579 -6.420 1.00 85.44 96 LEU A O 1
ATOM 780 N N . PHE A 1 97 ? -12.302 -8.372 -6.187 1.00 90.06 97 PHE A N 1
ATOM 781 C CA . PHE A 1 97 ? -11.751 -8.482 -4.844 1.00 90.06 97 PHE A CA 1
ATOM 782 C C . PHE A 1 97 ? -12.134 -7.289 -3.973 1.00 90.06 97 PHE A C 1
ATOM 784 O O . PHE A 1 97 ? -12.489 -6.214 -4.464 1.00 90.06 97 PHE A O 1
ATOM 791 N N . THR A 1 98 ? -12.033 -7.502 -2.666 1.00 90.94 98 THR A N 1
ATOM 792 C CA . THR A 1 98 ? -12.200 -6.475 -1.636 1.00 90.94 98 THR A CA 1
ATOM 793 C C . THR A 1 98 ? -11.016 -6.488 -0.686 1.00 90.94 98 THR A C 1
ATOM 795 O O . THR A 1 98 ? -10.438 -7.546 -0.418 1.00 90.94 98 THR A O 1
ATOM 798 N N . VAL A 1 99 ? -10.719 -5.318 -0.134 1.00 93.19 99 VAL A N 1
ATOM 799 C CA . VAL A 1 99 ? -9.754 -5.120 0.945 1.00 93.19 99 VAL A CA 1
ATOM 800 C C . VAL A 1 99 ? -10.452 -4.304 2.030 1.00 93.19 99 VAL A C 1
ATOM 802 O O . VAL A 1 99 ? -11.194 -3.379 1.710 1.00 93.19 99 VAL A O 1
ATOM 805 N N . ASP A 1 100 ? -10.286 -4.666 3.300 1.00 92.44 100 ASP A N 1
ATOM 806 C CA . ASP A 1 100 ? -11.069 -4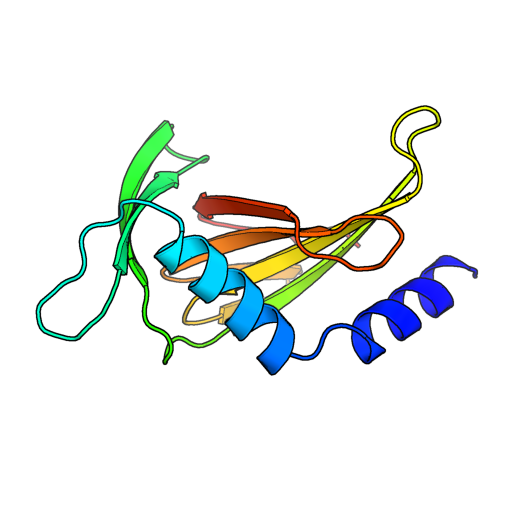.067 4.389 1.00 92.44 100 ASP A CA 1
ATOM 807 C C . ASP A 1 100 ? -10.595 -2.671 4.838 1.00 92.44 100 ASP A C 1
ATOM 809 O O . ASP A 1 100 ? -11.427 -1.903 5.324 1.00 92.44 100 ASP A O 1
ATOM 813 N N . LYS A 1 101 ? -9.311 -2.316 4.670 1.00 95.19 101 LYS A N 1
ATOM 814 C CA . LYS A 1 101 ? -8.803 -0.976 5.020 1.00 95.19 101 LYS A CA 1
ATOM 815 C C . LYS A 1 101 ? -8.665 -0.065 3.812 1.00 95.19 101 LYS A C 1
ATOM 817 O O . LYS A 1 101 ? -9.396 0.917 3.715 1.00 95.19 101 LYS A O 1
ATOM 822 N N . CYS A 1 102 ? -7.711 -0.343 2.926 1.00 95.44 102 CYS A N 1
ATOM 823 C CA . CYS A 1 102 ? -7.446 0.486 1.750 1.00 95.44 102 CYS A CA 1
ATOM 824 C C . CYS A 1 102 ? -6.543 -0.214 0.727 1.00 95.44 102 CYS A C 1
ATOM 826 O O . CYS A 1 102 ? -5.931 -1.251 1.003 1.00 95.44 102 CYS A O 1
ATOM 828 N N . LEU A 1 103 ? -6.445 0.401 -0.449 1.00 96.19 103 LEU A N 1
ATOM 829 C CA . LEU A 1 103 ? -5.372 0.175 -1.402 1.00 96.19 103 LEU A CA 1
ATOM 830 C C . LEU A 1 103 ? -4.297 1.249 -1.276 1.00 96.19 103 LEU A C 1
ATOM 832 O O . LEU A 1 103 ? -4.564 2.389 -0.885 1.00 96.19 103 LEU A O 1
ATOM 836 N N . VAL A 1 104 ? -3.086 0.863 -1.661 1.00 96.44 104 VAL A N 1
ATOM 837 C CA . VAL A 1 104 ? -1.944 1.753 -1.814 1.00 96.44 104 VAL A CA 1
ATOM 838 C C . VAL A 1 104 ? -1.303 1.524 -3.169 1.00 96.44 104 VAL A C 1
ATOM 840 O O . VAL A 1 104 ? -1.004 0.388 -3.530 1.00 96.44 104 VAL A O 1
ATOM 843 N N . GLU A 1 105 ? -1.058 2.604 -3.894 1.00 96.94 105 GLU A N 1
ATOM 844 C CA . GLU A 1 105 ? -0.168 2.625 -5.047 1.00 96.94 105 GLU A CA 1
ATOM 845 C C . GLU A 1 105 ? 1.217 3.090 -4.599 1.00 96.94 105 GLU A C 1
ATOM 847 O O . GLU A 1 105 ? 1.403 4.250 -4.240 1.00 96.94 105 GLU A O 1
ATOM 852 N N . LEU A 1 106 ? 2.187 2.176 -4.583 1.00 96.81 106 LEU A N 1
ATOM 853 C CA . LEU A 1 106 ? 3.587 2.484 -4.291 1.00 96.81 106 LEU A CA 1
ATOM 854 C C . LEU A 1 106 ? 4.317 2.801 -5.596 1.00 96.81 106 LEU A C 1
ATOM 856 O O . LEU A 1 106 ? 4.331 1.969 -6.505 1.00 96.81 106 LEU A O 1
ATOM 860 N N . SER A 1 107 ? 4.943 3.974 -5.663 1.00 95.56 107 SER A N 1
ATOM 861 C CA . SER A 1 107 ? 5.592 4.492 -6.866 1.00 95.56 107 SER A CA 1
ATOM 862 C C . SER A 1 107 ? 7.118 4.413 -6.784 1.00 95.56 107 SER A C 1
ATOM 864 O O . SER A 1 107 ? 7.737 4.830 -5.798 1.00 95.56 107 SER A O 1
ATOM 866 N N . TYR A 1 108 ? 7.729 3.907 -7.857 1.00 93.81 108 TYR A N 1
ATOM 867 C CA . TYR A 1 108 ? 9.167 3.673 -7.978 1.00 93.81 108 TYR A CA 1
ATOM 868 C C . TYR A 1 108 ? 9.719 4.207 -9.300 1.00 93.81 108 TYR A C 1
ATOM 870 O O . TYR A 1 108 ? 9.069 4.138 -10.345 1.00 93.81 108 TYR A O 1
ATOM 878 N N . ASN A 1 109 ? 10.941 4.731 -9.261 1.00 90.88 109 ASN A N 1
ATOM 879 C CA . ASN A 1 109 ? 11.650 5.189 -10.456 1.00 90.88 109 ASN A CA 1
ATOM 880 C C . ASN A 1 109 ? 12.356 4.028 -11.191 1.00 90.88 109 ASN A C 1
ATOM 882 O O . ASN A 1 109 ? 12.318 2.877 -10.752 1.00 90.88 109 ASN A O 1
ATOM 886 N N . GLY A 1 110 ? 13.051 4.340 -12.290 1.00 85.56 110 GLY A N 1
ATOM 887 C CA . GLY A 1 110 ? 13.763 3.359 -13.119 1.00 85.56 110 GLY A CA 1
ATOM 888 C C . GLY A 1 110 ? 14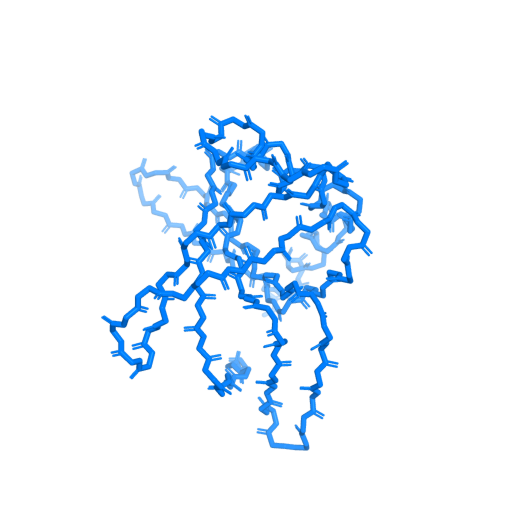.831 2.541 -12.381 1.00 85.56 110 GLY A C 1
ATOM 889 O O . GLY A 1 110 ? 15.109 1.411 -12.782 1.00 85.56 110 GLY A O 1
ATOM 890 N N . ASP A 1 111 ? 15.358 3.069 -11.273 1.00 88.69 111 ASP A N 1
ATOM 891 C CA . ASP A 1 111 ? 16.337 2.415 -10.397 1.00 88.69 111 ASP A CA 1
ATOM 892 C C . ASP A 1 111 ? 15.676 1.604 -9.265 1.00 88.69 111 ASP A C 1
ATOM 894 O O . ASP A 1 111 ? 16.345 1.189 -8.318 1.00 88.69 111 ASP A O 1
ATOM 898 N N . LEU A 1 112 ? 14.355 1.389 -9.330 1.00 89.06 112 LEU A N 1
ATOM 899 C CA . LEU A 1 112 ? 13.548 0.704 -8.309 1.00 89.06 112 LEU A CA 1
ATOM 900 C C . LEU A 1 112 ? 13.570 1.400 -6.937 1.00 89.06 112 LEU A C 1
ATOM 902 O O . LEU A 1 112 ? 13.313 0.780 -5.900 1.00 89.06 112 LEU A O 1
ATOM 906 N N . THR A 1 113 ? 13.871 2.699 -6.919 1.00 91.50 113 THR A N 1
ATOM 907 C CA . THR A 1 113 ? 13.878 3.511 -5.701 1.00 91.50 113 THR A CA 1
ATOM 908 C C . THR A 1 113 ? 12.484 4.067 -5.448 1.00 91.50 113 THR A C 1
ATOM 910 O O . THR A 1 113 ? 11.875 4.659 -6.341 1.00 91.50 113 THR A O 1
ATOM 913 N N . PHE A 1 114 ? 11.989 3.854 -4.227 1.00 94.50 114 PHE A N 1
ATOM 914 C CA . PHE A 1 114 ? 10.703 4.369 -3.764 1.00 94.50 114 PHE A CA 1
ATOM 915 C C . PHE A 1 114 ? 10.733 5.898 -3.708 1.00 94.50 114 PHE A C 1
ATOM 917 O O . PHE A 1 114 ? 11.729 6.463 -3.249 1.00 94.50 114 PHE A O 1
ATOM 924 N N . TYR A 1 115 ? 9.661 6.561 -4.144 1.00 94.06 115 TYR A N 1
ATOM 925 C CA . TYR A 1 115 ? 9.571 8.022 -4.045 1.00 94.06 115 TYR A CA 1
ATOM 926 C C . TYR A 1 115 ? 8.217 8.560 -3.578 1.00 94.06 115 TYR A C 1
ATOM 928 O O . TYR A 1 115 ? 8.191 9.662 -3.035 1.00 94.06 115 TYR A O 1
ATOM 936 N N . ASP A 1 116 ? 7.112 7.834 -3.771 1.00 95.62 116 ASP A N 1
ATOM 937 C CA . ASP A 1 116 ? 5.797 8.281 -3.302 1.00 95.62 116 ASP A CA 1
ATOM 938 C C . ASP A 1 116 ? 4.817 7.118 -3.129 1.00 95.62 116 ASP A C 1
ATOM 940 O O . ASP A 1 116 ? 5.006 6.031 -3.685 1.00 95.62 116 ASP A O 1
ATOM 944 N N . ALA A 1 117 ? 3.757 7.368 -2.366 1.00 95.94 117 ALA A N 1
ATOM 945 C CA . ALA A 1 117 ? 2.634 6.463 -2.204 1.00 95.94 117 ALA A CA 1
ATOM 946 C C . ALA A 1 117 ? 1.302 7.221 -2.208 1.00 95.94 117 ALA A C 1
ATOM 948 O O . ALA A 1 117 ? 1.161 8.266 -1.564 1.00 95.94 117 ALA A O 1
ATOM 949 N N . GLU A 1 118 ? 0.295 6.640 -2.851 1.00 96.06 118 GLU A N 1
ATOM 950 C CA . GLU A 1 118 ? -1.079 7.138 -2.818 1.00 96.06 118 GLU A CA 1
ATOM 951 C C . GLU A 1 118 ? -2.004 6.105 -2.178 1.00 96.06 118 GLU A C 1
ATOM 953 O O . GLU A 1 118 ? -2.030 4.944 -2.584 1.00 96.06 118 GLU A O 1
ATOM 958 N N . LEU A 1 119 ? -2.768 6.525 -1.166 1.00 95.50 119 LEU A N 1
ATOM 959 C CA . LEU A 1 119 ? -3.740 5.677 -0.480 1.00 95.50 119 LEU A CA 1
ATOM 960 C C . LEU A 1 119 ? -5.151 6.027 -0.940 1.00 95.50 119 LEU A C 1
ATOM 962 O O . LEU A 1 119 ? -5.516 7.202 -0.990 1.00 95.50 119 LEU A O 1
ATOM 966 N N . TYR A 1 120 ? -5.967 5.010 -1.199 1.00 95.19 120 TYR A N 1
ATOM 967 C CA . TYR A 1 120 ? -7.360 5.189 -1.598 1.00 95.19 120 TYR A CA 1
ATOM 968 C C . TYR A 1 120 ? -8.235 3.998 -1.199 1.00 95.19 120 TYR A C 1
ATOM 970 O O . TYR A 1 120 ? -7.756 2.888 -0.963 1.00 95.19 120 TYR A O 1
ATOM 978 N N . ILE A 1 121 ? -9.543 4.235 -1.108 1.00 92.81 121 ILE A N 1
ATOM 979 C CA . ILE A 1 121 ? -10.554 3.200 -0.867 1.00 92.81 121 ILE A CA 1
ATOM 980 C C . ILE A 1 121 ? -11.454 3.091 -2.095 1.00 92.81 121 ILE A C 1
ATOM 982 O O . ILE A 1 121 ? -11.977 4.094 -2.585 1.00 92.81 121 ILE A O 1
ATOM 986 N N . GLU A 1 122 ? -11.690 1.866 -2.549 1.00 84.81 122 GLU A N 1
ATOM 987 C CA . GLU A 1 122 ? -12.710 1.539 -3.541 1.00 84.81 122 GLU A CA 1
ATOM 988 C C . GLU A 1 122 ? -13.367 0.203 -3.140 1.00 84.81 122 GLU A C 1
ATOM 990 O O . GLU A 1 122 ? -12.710 -0.739 -2.710 1.00 84.81 122 GLU A O 1
ATOM 995 N N . GLU A 1 123 ? -14.703 0.161 -3.149 1.00 70.06 123 GLU A N 1
ATOM 996 C CA . GLU A 1 123 ? -15.474 -0.897 -2.469 1.00 70.06 123 GLU A CA 1
ATOM 997 C C . GLU A 1 123 ? -15.522 -2.222 -3.241 1.00 70.06 123 GLU A C 1
ATOM 999 O O . GLU A 1 123 ? -15.842 -3.264 -2.672 1.00 70.06 123 GLU A O 1
ATOM 1004 N N . LEU A 1 124 ? -15.232 -2.194 -4.542 1.00 65.75 124 LEU A N 1
ATOM 1005 C CA . LEU A 1 124 ? -15.257 -3.370 -5.397 1.00 65.75 124 LEU A CA 1
ATOM 1006 C C . LEU A 1 124 ? -14.258 -3.186 -6.532 1.00 65.75 124 LEU A C 1
ATOM 1008 O O . LEU A 1 124 ? -14.485 -2.404 -7.455 1.00 65.75 124 LEU A O 1
ATOM 1012 N N . HIS A 1 125 ? -13.171 -3.940 -6.491 1.00 66.12 125 HIS A N 1
ATOM 1013 C CA . HIS A 1 125 ? -12.160 -3.875 -7.532 1.00 66.12 125 HIS A CA 1
ATOM 1014 C C . HIS A 1 125 ? -12.328 -5.017 -8.514 1.00 66.12 125 HIS A C 1
ATOM 1016 O O . HIS A 1 125 ? -12.696 -6.124 -8.130 1.00 66.12 125 HIS A O 1
ATOM 1022 N N . ARG A 1 126 ? -11.989 -4.768 -9.779 1.00 61.81 126 ARG A N 1
ATOM 1023 C CA . ARG A 1 126 ? -11.831 -5.810 -10.792 1.00 61.81 126 ARG A CA 1
ATOM 1024 C C . ARG A 1 126 ? -10.361 -5.913 -11.156 1.00 61.81 126 ARG A C 1
ATOM 1026 O O . ARG A 1 126 ? -9.786 -4.924 -11.611 1.00 61.81 126 ARG A O 1
ATOM 1033 N N . GLN A 1 127 ? -9.767 -7.095 -11.020 1.00 54.19 127 GLN A N 1
ATOM 1034 C CA . GLN A 1 127 ? -8.480 -7.352 -11.656 1.00 54.19 127 GLN A CA 1
ATOM 1035 C C . GLN A 1 127 ? -8.674 -7.200 -13.171 1.00 54.19 127 GLN A C 1
ATOM 1037 O O . GLN A 1 127 ? -9.432 -7.939 -13.798 1.00 54.19 127 GLN A O 1
ATOM 1042 N N . ARG A 1 128 ? -8.060 -6.171 -13.765 1.00 49.47 128 ARG A N 1
ATOM 1043 C CA . ARG A 1 128 ? -7.917 -6.103 -15.222 1.00 49.47 128 ARG A CA 1
ATOM 1044 C C . ARG A 1 128 ? -6.759 -7.018 -15.604 1.00 49.47 128 ARG A C 1
ATOM 1046 O O . ARG A 1 128 ? -5.626 -6.698 -15.222 1.00 49.47 128 ARG A O 1
ATOM 1053 N N . GLU A 1 129 ? -7.099 -8.103 -16.306 1.00 44.50 129 GLU A N 1
ATOM 1054 C CA . GLU A 1 129 ? -6.176 -8.970 -17.060 1.00 44.50 129 GLU A CA 1
ATOM 1055 C C . GLU A 1 129 ? -5.209 -8.154 -17.931 1.00 44.50 129 GLU A C 1
ATOM 1057 O O . GLU A 1 129 ? -5.629 -7.096 -18.465 1.00 44.50 129 GLU A O 1
#